Protein AF-A0A3S4MB36-F1 (afdb_monomer_lite)

Structure (mmCIF, N/CA/C/O backbone):
data_AF-A0A3S4MB36-F1
#
_entry.id   AF-A0A3S4MB36-F1
#
loop_
_atom_site.group_PDB
_atom_site.id
_atom_site.type_symbol
_atom_site.label_atom_id
_atom_site.label_alt_id
_atom_site.label_comp_id
_atom_site.label_asym_id
_atom_site.label_entity_id
_atom_site.label_seq_id
_atom_site.pdbx_PDB_ins_code
_atom_site.Cartn_x
_atom_site.Cartn_y
_atom_site.Cartn_z
_atom_site.occupancy
_atom_site.B_iso_or_equiv
_atom_site.auth_seq_id
_atom_site.auth_comp_id
_atom_site.auth_asym_id
_atom_site.auth_atom_id
_atom_site.pdbx_PDB_model_num
ATOM 1 N N . MET A 1 1 ? -26.534 14.053 32.039 1.00 58.16 1 MET A N 1
ATOM 2 C CA . MET A 1 1 ? -26.408 12.952 31.052 1.00 58.16 1 MET A CA 1
ATOM 3 C C . MET A 1 1 ? -26.616 11.624 31.773 1.00 58.16 1 MET A C 1
ATOM 5 O O . MET A 1 1 ? -25.826 11.301 32.651 1.00 58.16 1 MET A O 1
ATOM 9 N N . ASN A 1 2 ? -27.714 10.927 31.468 1.00 82.25 2 ASN A N 1
ATOM 10 C CA . ASN A 1 2 ? -28.210 9.756 32.205 1.00 82.25 2 ASN A CA 1
ATOM 11 C C . ASN A 1 2 ? -27.269 8.532 32.062 1.00 82.25 2 ASN A C 1
ATOM 13 O O . ASN A 1 2 ? -26.639 8.369 31.012 1.00 82.25 2 ASN A O 1
ATOM 17 N N . SER A 1 3 ? -27.167 7.673 33.082 1.00 80.88 3 SER A N 1
ATOM 18 C CA . SER A 1 3 ? -26.249 6.514 33.123 1.00 80.88 3 SER A CA 1
ATOM 19 C C . SER A 1 3 ? -26.462 5.550 31.948 1.00 80.88 3 SER A C 1
ATOM 21 O O . SER A 1 3 ? -25.500 5.084 31.339 1.00 80.88 3 SER A O 1
ATOM 23 N N . TYR A 1 4 ? -27.720 5.365 31.539 1.00 85.19 4 TYR A N 1
ATOM 24 C CA . TYR A 1 4 ? -28.105 4.585 30.358 1.00 85.19 4 TYR A CA 1
ATOM 25 C C . TYR A 1 4 ? -27.467 5.104 29.056 1.00 85.19 4 TYR A C 1
ATOM 27 O O . TYR A 1 4 ? -26.977 4.334 28.232 1.00 85.19 4 TYR A O 1
ATOM 35 N N . GLN A 1 5 ? -27.391 6.428 28.887 1.00 86.88 5 GLN A N 1
ATOM 36 C CA . GLN A 1 5 ? -26.798 7.028 27.689 1.00 86.88 5 GLN A CA 1
ATOM 37 C C . GLN A 1 5 ? -25.272 6.912 27.655 1.00 86.88 5 GLN A C 1
ATOM 39 O O . GLN A 1 5 ? -24.686 6.831 26.573 1.00 86.88 5 GLN A O 1
ATOM 44 N N . LYS A 1 6 ? -24.615 6.876 28.823 1.00 83.50 6 LYS A N 1
ATOM 45 C CA . LYS A 1 6 ? -23.173 6.596 28.908 1.00 83.50 6 LYS A CA 1
ATOM 46 C C . LYS A 1 6 ? -22.878 5.155 28.485 1.00 83.50 6 LYS A C 1
ATOM 48 O O . LYS A 1 6 ? -22.005 4.950 27.646 1.00 83.50 6 LYS A O 1
ATOM 53 N N . MET A 1 7 ? -23.651 4.193 28.991 1.00 87.69 7 MET A N 1
ATOM 54 C CA . MET A 1 7 ? -23.525 2.777 28.628 1.00 87.69 7 MET A CA 1
ATOM 55 C C . MET A 1 7 ? -23.730 2.559 27.125 1.00 87.69 7 MET A C 1
ATOM 57 O O . MET A 1 7 ? -22.871 1.975 26.468 1.00 87.69 7 MET A O 1
ATOM 61 N N . MET A 1 8 ? -24.800 3.118 26.552 1.00 89.06 8 MET A N 1
ATOM 62 C CA . MET A 1 8 ? -25.075 2.984 25.119 1.00 89.06 8 MET A CA 1
ATOM 63 C C . MET A 1 8 ? -23.978 3.582 24.231 1.00 89.06 8 MET A C 1
ATOM 65 O O . MET A 1 8 ? -23.653 2.993 23.200 1.00 89.06 8 MET A O 1
ATOM 69 N N . LYS A 1 9 ? -23.350 4.700 24.629 1.00 88.31 9 LYS A N 1
ATOM 70 C CA . LYS A 1 9 ? -22.194 5.271 23.907 1.00 88.31 9 LYS A CA 1
ATOM 71 C C . LYS A 1 9 ? -20.978 4.345 23.910 1.00 88.31 9 LYS A C 1
ATOM 73 O O . LYS A 1 9 ? -20.288 4.250 22.897 1.00 88.31 9 LYS A O 1
ATOM 78 N N . VAL A 1 10 ? -20.688 3.701 25.040 1.00 87.50 10 VAL A N 1
ATOM 79 C CA . VAL A 1 10 ? -19.565 2.756 25.146 1.00 87.50 10 VAL A CA 1
ATOM 80 C C . VAL A 1 10 ? -19.843 1.526 24.289 1.00 87.50 10 VAL A C 1
ATOM 82 O O . VAL A 1 10 ? -18.992 1.125 23.500 1.00 87.50 10 VAL A O 1
ATOM 85 N N . LEU A 1 11 ? -21.062 0.993 24.366 1.00 86.19 11 LEU A N 1
ATOM 86 C CA . LEU A 1 11 ? -21.459 -0.215 23.650 1.00 86.19 11 LEU A CA 1
ATOM 87 C C . LEU A 1 11 ? -21.473 -0.007 22.130 1.00 86.19 11 LEU A C 1
ATOM 89 O O . LEU A 1 11 ? -20.954 -0.837 21.394 1.00 86.19 11 LEU A O 1
ATOM 93 N N . THR A 1 12 ? -21.961 1.140 21.645 1.00 86.38 12 THR A N 1
ATOM 94 C CA . THR A 1 12 ? -21.888 1.477 20.208 1.00 86.38 12 THR A CA 1
ATOM 95 C C . THR A 1 12 ? -20.459 1.703 19.714 1.00 86.38 12 THR A C 1
ATOM 97 O O . THR A 1 12 ? -20.158 1.364 18.570 1.00 86.38 12 THR A O 1
ATOM 100 N N . LYS A 1 13 ? -19.556 2.246 20.542 1.00 84.25 13 LYS A N 1
ATOM 101 C CA . LYS A 1 13 ? -18.128 2.351 20.194 1.00 84.25 13 LYS A CA 1
ATOM 102 C C . LYS A 1 13 ? -17.454 0.980 20.136 1.00 84.25 13 LYS A C 1
ATOM 104 O O . LYS A 1 13 ? -16.748 0.704 19.172 1.00 84.25 13 LYS A O 1
ATOM 109 N N . ALA A 1 14 ? -17.712 0.125 21.124 1.00 84.31 14 ALA A N 1
ATOM 110 C CA . ALA A 1 14 ? -17.191 -1.237 21.160 1.00 84.31 14 ALA A CA 1
ATOM 111 C C . ALA A 1 14 ? -17.718 -2.068 19.979 1.00 84.31 14 ALA A C 1
ATOM 113 O O . ALA A 1 14 ? -16.935 -2.702 19.281 1.00 84.31 14 ALA A O 1
ATOM 114 N N . ALA A 1 15 ? -19.018 -1.975 19.677 1.00 84.19 15 ALA A N 1
ATOM 115 C CA . ALA A 1 15 ? -19.628 -2.647 18.534 1.00 84.19 15 ALA A CA 1
ATOM 116 C C . ALA A 1 15 ? -18.957 -2.251 17.210 1.00 84.19 15 ALA A C 1
ATOM 118 O O . ALA A 1 15 ? -18.626 -3.122 16.415 1.00 84.19 15 ALA A O 1
ATOM 119 N N . LYS A 1 16 ? -18.666 -0.960 16.991 1.00 78.50 16 LYS A N 1
ATOM 120 C CA . LYS A 1 16 ? -17.929 -0.503 15.797 1.00 78.50 16 LYS A CA 1
ATOM 121 C C . LYS A 1 16 ? -16.519 -1.086 15.686 1.00 78.50 16 LYS A C 1
ATOM 123 O O . LYS A 1 16 ? -16.062 -1.290 14.570 1.00 78.50 16 LYS A O 1
ATOM 128 N N . SER A 1 17 ? -15.851 -1.342 16.809 1.00 75.06 17 SER A N 1
ATOM 129 C CA . SER A 1 17 ? -14.518 -1.958 16.831 1.00 75.06 17 SER A CA 1
ATOM 130 C C . SER A 1 17 ? -14.551 -3.473 16.617 1.00 75.06 17 SER A C 1
ATOM 132 O O . SER A 1 17 ? -13.537 -4.044 16.235 1.00 75.06 17 SER A O 1
ATOM 134 N N . LEU A 1 18 ? -15.692 -4.114 16.888 1.00 77.88 18 LEU A N 1
ATOM 135 C CA . LEU A 1 18 ? -15.920 -5.542 16.654 1.00 77.88 18 LEU A CA 1
ATOM 136 C C . LEU A 1 18 ? -16.365 -5.837 15.218 1.00 77.88 18 LEU A C 1
ATOM 138 O O . LEU A 1 18 ? -16.304 -6.987 14.788 1.00 77.88 18 LEU A O 1
ATOM 142 N N . LEU A 1 19 ? -16.836 -4.827 14.476 1.00 76.81 19 LEU A N 1
ATOM 143 C CA . LEU A 1 19 ? -17.163 -5.011 13.068 1.00 76.81 19 LEU A CA 1
ATOM 144 C C . LEU A 1 19 ? -15.893 -5.384 12.291 1.00 76.81 19 LEU A C 1
ATOM 146 O O . LEU A 1 19 ? -14.862 -4.725 12.453 1.00 76.81 19 LEU A O 1
ATOM 150 N N . PRO A 1 20 ? -15.966 -6.394 11.407 1.00 69.81 20 PRO A N 1
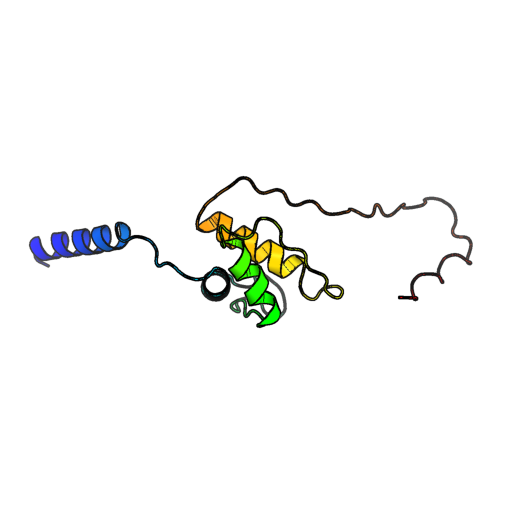ATOM 151 C CA . PRO A 1 20 ? -14.838 -6.734 10.563 1.00 69.81 20 PRO A CA 1
ATOM 152 C C . PRO A 1 20 ? -14.467 -5.526 9.687 1.00 69.81 20 PRO A C 1
ATOM 154 O O . PRO A 1 20 ? -15.359 -4.795 9.231 1.00 69.81 20 PRO A O 1
ATOM 157 N N . PRO A 1 21 ? -13.167 -5.302 9.429 1.00 70.56 21 PRO A N 1
ATOM 158 C CA . PRO A 1 21 ? -12.730 -4.221 8.561 1.00 70.56 21 PRO A CA 1
ATOM 159 C C . PRO A 1 21 ? -13.383 -4.366 7.183 1.00 70.56 21 PRO A C 1
ATOM 161 O O . PRO A 1 21 ? -13.561 -5.471 6.660 1.00 70.56 21 PRO A O 1
ATOM 164 N N . LYS A 1 22 ? -13.778 -3.234 6.590 1.00 71.19 22 LYS A N 1
ATOM 165 C CA . LYS A 1 22 ? -14.404 -3.227 5.264 1.00 71.19 22 LYS A CA 1
ATOM 166 C C . LYS A 1 22 ? -13.452 -3.867 4.253 1.00 71.19 22 LYS A C 1
ATOM 168 O O . LYS A 1 22 ? -12.315 -3.423 4.111 1.00 71.19 22 LYS A O 1
ATOM 173 N N . LYS A 1 23 ? -13.942 -4.870 3.518 1.00 70.38 23 LYS A N 1
ATOM 174 C CA . LYS A 1 23 ? -13.228 -5.443 2.372 1.00 70.38 23 LYS A CA 1
ATOM 175 C C . LYS A 1 23 ? -13.135 -4.373 1.287 1.00 70.38 23 LYS A C 1
ATOM 177 O O . LYS A 1 23 ? -14.127 -4.066 0.632 1.00 70.38 23 LYS A O 1
ATOM 182 N N . GLN A 1 24 ? -11.957 -3.791 1.141 1.00 79.31 24 GLN A N 1
ATOM 183 C CA . GLN A 1 24 ? -11.633 -2.790 0.131 1.00 79.31 24 GLN A CA 1
ATOM 184 C C . GLN A 1 24 ? -10.525 -3.329 -0.767 1.00 79.31 24 GLN A C 1
ATOM 186 O O . GLN A 1 24 ? -9.750 -4.190 -0.346 1.00 79.31 24 GLN A O 1
ATOM 191 N N . LYS A 1 25 ? -10.467 -2.861 -2.016 1.00 85.62 25 LYS A N 1
ATOM 192 C CA . LYS A 1 25 ? -9.382 -3.264 -2.909 1.00 85.62 25 LYS A CA 1
ATOM 193 C C . LYS A 1 25 ? -8.072 -2.620 -2.437 1.00 85.62 25 LYS A C 1
ATOM 195 O O . LYS A 1 25 ? -8.112 -1.506 -1.909 1.00 85.62 25 LYS A O 1
ATOM 200 N N . PRO A 1 26 ? -6.916 -3.265 -2.651 1.00 87.19 26 PRO A N 1
ATOM 201 C CA . PRO A 1 26 ? -5.636 -2.704 -2.232 1.00 87.19 26 PRO A CA 1
ATOM 202 C C . PRO A 1 26 ? -5.346 -1.315 -2.805 1.00 87.19 26 PRO A C 1
ATOM 204 O O . PRO A 1 26 ? -4.849 -0.455 -2.082 1.00 87.19 26 PRO A O 1
ATOM 207 N N . ALA A 1 27 ? -5.715 -1.053 -4.064 1.00 87.69 27 ALA A N 1
ATOM 208 C CA . ALA A 1 27 ? -5.548 0.272 -4.661 1.00 87.69 27 ALA A CA 1
ATOM 209 C C . ALA A 1 27 ? -6.399 1.338 -3.949 1.00 87.69 27 ALA A C 1
ATOM 211 O O . ALA A 1 27 ? -5.892 2.408 -3.629 1.00 87.69 27 ALA A O 1
ATOM 212 N N . ASP A 1 28 ? -7.656 1.021 -3.626 1.00 89.56 28 ASP A N 1
ATOM 213 C CA . ASP A 1 28 ? -8.556 1.944 -2.925 1.00 89.56 28 ASP A CA 1
ATOM 214 C C . ASP A 1 28 ? -8.067 2.204 -1.488 1.00 89.56 28 ASP A C 1
ATOM 216 O O . ASP A 1 28 ? -8.184 3.313 -0.969 1.00 89.56 28 ASP A O 1
ATOM 220 N N . TRP A 1 29 ? -7.487 1.191 -0.834 1.00 89.62 29 TRP A N 1
ATOM 221 C CA . TRP A 1 29 ? -6.873 1.346 0.488 1.00 89.62 29 TRP A CA 1
ATOM 222 C C . TRP A 1 29 ? -5.686 2.314 0.441 1.00 89.62 29 TRP A C 1
ATOM 224 O O . TRP A 1 29 ? -5.559 3.171 1.316 1.00 89.62 29 TRP A O 1
ATOM 234 N N . VAL A 1 30 ? -4.837 2.197 -0.581 1.00 88.06 30 VAL A N 1
ATOM 235 C CA . VAL A 1 30 ? -3.667 3.063 -0.779 1.00 88.06 30 VAL A CA 1
ATOM 236 C C . VAL A 1 30 ? -4.091 4.518 -0.963 1.00 88.06 30 VAL A C 1
ATOM 238 O O . VAL A 1 30 ? -3.588 5.382 -0.251 1.00 88.06 30 VAL A O 1
ATOM 241 N N . GLU A 1 31 ? -5.050 4.786 -1.849 1.00 89.38 31 GLU A N 1
ATOM 242 C CA . GLU A 1 31 ? -5.513 6.155 -2.130 1.00 89.38 31 GLU A CA 1
ATOM 243 C C . GLU A 1 31 ? -6.194 6.811 -0.916 1.00 89.38 31 GLU A C 1
ATOM 245 O O . GLU A 1 31 ? -6.173 8.032 -0.754 1.00 89.38 31 GLU A O 1
ATOM 250 N N . ASN A 1 32 ? -6.782 6.008 -0.025 1.00 87.88 32 ASN A N 1
ATOM 251 C CA . ASN A 1 32 ? -7.454 6.516 1.167 1.00 87.88 32 ASN A CA 1
ATOM 252 C C . ASN A 1 32 ? -6.521 6.753 2.359 1.00 87.88 32 ASN A C 1
ATOM 254 O O . ASN A 1 32 ? -6.787 7.679 3.131 1.00 87.88 32 ASN A O 1
ATOM 258 N N . ASN A 1 33 ? -5.477 5.932 2.519 1.00 86.25 33 ASN A N 1
ATOM 259 C CA . ASN A 1 33 ? -4.658 5.898 3.736 1.00 86.25 33 ASN A CA 1
ATOM 260 C C . ASN A 1 33 ? -3.238 6.449 3.557 1.00 86.25 33 ASN A C 1
ATOM 262 O O . ASN A 1 33 ? -2.626 6.832 4.552 1.00 86.25 33 ASN A O 1
ATOM 266 N N . LEU A 1 34 ? -2.700 6.484 2.333 1.00 86.44 34 LEU A N 1
ATOM 267 C CA . LEU A 1 34 ? -1.335 6.948 2.090 1.00 86.44 34 LEU A CA 1
ATOM 268 C 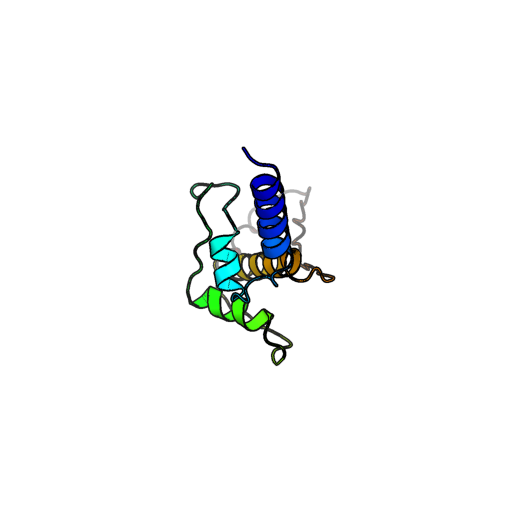C . LEU A 1 34 ? -1.306 8.417 1.664 1.00 86.44 34 LEU A C 1
ATOM 270 O O . LEU A 1 34 ? -2.077 8.875 0.818 1.00 86.44 34 LEU A O 1
ATOM 274 N N . VAL A 1 35 ? -0.365 9.141 2.26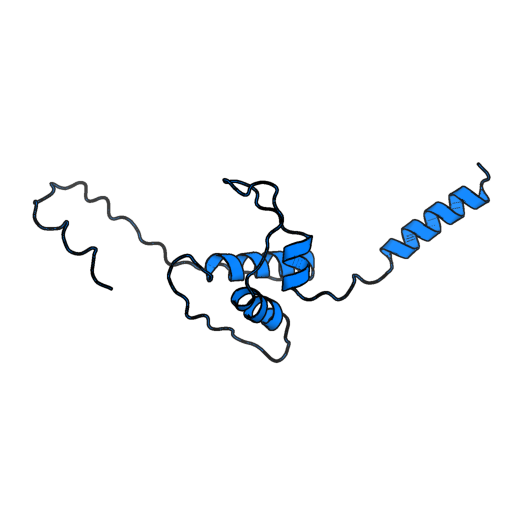0 1.00 86.81 35 VAL A N 1
ATOM 275 C CA . VAL A 1 35 ? -0.086 10.556 2.016 1.00 86.81 35 VAL A CA 1
ATOM 276 C C . VAL A 1 35 ? 1.395 10.688 1.695 1.00 86.81 35 VAL A C 1
ATOM 278 O O . VAL A 1 35 ? 2.220 9.989 2.289 1.00 86.81 35 VAL A O 1
ATOM 281 N N . PHE A 1 36 ? 1.738 11.569 0.759 1.00 82.62 36 PHE A N 1
ATOM 282 C CA . PHE A 1 36 ? 3.138 11.837 0.448 1.00 82.62 36 PHE A CA 1
ATOM 283 C C . PHE A 1 36 ? 3.821 12.555 1.625 1.00 82.62 36 PHE A C 1
ATOM 285 O O . PHE A 1 36 ? 3.337 13.609 2.053 1.00 82.62 36 PHE A O 1
ATOM 292 N N . PRO A 1 37 ? 4.927 12.004 2.161 1.00 77.88 37 PRO A N 1
ATOM 293 C CA . PRO A 1 37 ? 5.585 12.563 3.339 1.00 77.88 37 PRO A CA 1
ATOM 294 C C . PRO A 1 37 ? 6.428 13.807 3.032 1.00 77.88 37 PRO A C 1
ATOM 296 O O . PRO A 1 37 ? 6.618 14.629 3.925 1.00 77.88 37 PRO A O 1
ATOM 299 N N . ASP A 1 38 ? 6.925 13.949 1.800 1.00 75.19 38 ASP A N 1
ATOM 300 C CA . ASP A 1 38 ? 7.880 14.988 1.395 1.00 75.19 38 ASP A CA 1
ATOM 301 C C . ASP A 1 38 ? 7.762 15.301 -0.115 1.00 75.19 38 ASP A C 1
ATOM 303 O O . ASP A 1 38 ? 7.189 14.507 -0.872 1.00 75.19 38 ASP A O 1
ATOM 307 N N . GLY A 1 39 ? 8.302 16.443 -0.549 1.00 79.56 39 GLY A N 1
ATOM 308 C CA . GLY A 1 39 ? 8.301 16.942 -1.931 1.00 79.56 39 GLY A CA 1
ATOM 309 C C . GLY A 1 39 ? 7.200 17.963 -2.248 1.00 79.56 39 GLY A C 1
ATOM 310 O O . GLY A 1 39 ? 6.433 18.376 -1.385 1.00 79.56 39 GLY A O 1
ATOM 311 N N . GLU A 1 40 ? 7.085 18.359 -3.521 1.00 75.81 40 GLU A N 1
ATOM 312 C CA . GLU A 1 40 ? 6.084 19.347 -3.982 1.00 75.81 40 GLU A CA 1
ATOM 313 C C . GLU A 1 40 ? 4.630 18.903 -3.737 1.00 75.81 40 GLU A C 1
ATOM 315 O O . GLU A 1 40 ? 3.728 19.727 -3.616 1.00 75.81 40 GLU A O 1
ATOM 320 N N . LEU A 1 41 ? 4.405 17.589 -3.641 1.00 76.25 41 LEU A N 1
ATOM 321 C CA . LEU A 1 41 ? 3.097 16.972 -3.403 1.00 76.25 41 LEU A CA 1
ATOM 322 C C . LEU A 1 41 ? 2.885 16.571 -1.933 1.00 76.25 41 LEU A C 1
ATOM 324 O O . LEU A 1 41 ? 1.977 15.792 -1.634 1.00 76.25 41 LEU A O 1
ATOM 328 N N . GLN A 1 42 ? 3.711 17.072 -1.011 1.00 81.19 42 GLN A N 1
ATOM 329 C CA . GLN A 1 42 ? 3.602 16.769 0.414 1.00 81.19 42 GLN A CA 1
ATOM 330 C C . GLN A 1 42 ? 2.189 17.057 0.947 1.00 81.19 42 GLN A C 1
ATOM 332 O O . GLN A 1 42 ? 1.576 18.081 0.649 1.00 81.19 42 GLN A O 1
ATOM 337 N N . GLY A 1 43 ? 1.654 16.132 1.746 1.00 78.94 43 GLY A N 1
ATOM 338 C CA . GLY A 1 43 ? 0.320 16.267 2.339 1.00 78.94 43 GLY A CA 1
ATOM 339 C C . GLY A 1 43 ? -0.837 15.912 1.401 1.00 78.94 43 GLY A C 1
ATOM 340 O O . GLY A 1 43 ? -1.973 15.784 1.864 1.00 78.94 43 GLY A O 1
ATOM 341 N N . GLN A 1 44 ? -0.578 15.683 0.110 1.00 82.81 44 GLN A N 1
ATOM 342 C CA . GLN A 1 44 ? -1.590 15.167 -0.807 1.00 82.81 44 GLN A CA 1
ATOM 343 C C . GLN A 1 44 ? -1.746 13.654 -0.661 1.00 82.81 44 GLN A C 1
ATOM 345 O O . GLN A 1 44 ? -0.793 12.917 -0.387 1.00 82.81 44 GLN A O 1
ATOM 350 N N . LYS A 1 45 ? -2.978 13.185 -0.869 1.00 85.25 45 LYS A N 1
ATOM 351 C CA . LYS A 1 45 ? -3.264 11.755 -0.959 1.00 85.25 45 LYS A CA 1
ATOM 352 C C . LYS A 1 45 ? -2.618 11.177 -2.208 1.00 85.25 45 LYS A C 1
ATOM 354 O O . LYS A 1 45 ? -2.594 11.818 -3.260 1.00 85.25 45 LYS A O 1
ATOM 359 N N . VAL A 1 46 ? -2.138 9.946 -2.093 1.00 85.12 46 VAL A N 1
ATOM 360 C CA . VAL A 1 46 ? -1.647 9.197 -3.248 1.00 85.12 46 VAL A CA 1
ATOM 361 C C . VAL A 1 46 ? -2.805 9.000 -4.228 1.00 85.12 46 VAL A C 1
ATOM 363 O O . VAL A 1 46 ? -3.849 8.480 -3.850 1.00 85.12 46 VAL A O 1
ATOM 366 N N . ASN A 1 47 ? -2.620 9.403 -5.483 1.00 86.25 47 ASN A N 1
ATOM 367 C CA . ASN A 1 47 ? -3.544 9.103 -6.573 1.00 86.25 47 ASN A CA 1
ATOM 368 C C . ASN A 1 47 ? -2.843 8.163 -7.555 1.00 86.25 47 ASN A C 1
ATOM 370 O O . ASN A 1 47 ? -1.771 8.494 -8.068 1.00 86.25 47 ASN A O 1
ATOM 374 N N . LEU A 1 48 ? -3.411 6.979 -7.781 1.00 86.44 48 LEU A N 1
ATOM 375 C CA . LEU A 1 48 ? -2.798 5.959 -8.624 1.00 86.44 48 LEU A CA 1
ATOM 376 C C . LEU A 1 48 ? -3.334 6.056 -10.049 1.00 86.44 48 LEU A C 1
ATOM 378 O O . LEU A 1 48 ? -4.542 6.135 -10.280 1.00 86.44 48 LEU A O 1
ATOM 382 N N . PHE A 1 49 ? -2.442 5.933 -11.027 1.00 87.44 49 PHE A N 1
ATOM 383 C CA . PHE A 1 49 ? -2.865 5.750 -12.412 1.00 87.44 49 PHE A CA 1
ATOM 384 C C . PHE A 1 49 ? -3.486 4.365 -12.612 1.00 87.44 49 PHE A C 1
ATOM 386 O O . PHE A 1 49 ? -3.119 3.398 -11.943 1.00 87.44 49 PHE A O 1
ATOM 393 N N . GLU A 1 50 ? -4.386 4.228 -13.584 1.00 85.75 50 GLU A N 1
ATOM 394 C CA . GLU A 1 50 ? -5.118 2.977 -13.829 1.00 85.75 50 GLU A CA 1
ATOM 395 C C . GLU A 1 50 ? -4.191 1.774 -14.082 1.00 85.75 50 GLU A C 1
ATOM 397 O O . GLU A 1 50 ? -4.405 0.680 -13.552 1.00 85.75 50 GLU A O 1
ATOM 402 N N . PHE A 1 51 ? -3.074 2.004 -14.777 1.00 86.06 51 PHE A N 1
ATOM 403 C CA . PHE A 1 51 ? -2.047 0.989 -15.011 1.00 86.06 51 PHE A CA 1
ATOM 404 C C . PHE A 1 51 ? -1.298 0.559 -13.734 1.00 86.06 51 PHE A C 1
ATOM 406 O O . PHE A 1 51 ? -0.762 -0.547 -13.687 1.00 86.06 51 PHE A O 1
ATOM 413 N N . GLN A 1 52 ? -1.259 1.396 -12.691 1.00 87.12 52 GLN A N 1
ATOM 414 C CA . GLN A 1 52 ? -0.697 1.053 -11.377 1.00 87.12 52 GLN A CA 1
ATOM 415 C C . GLN A 1 52 ? -1.722 0.309 -10.514 1.00 87.12 52 GLN A C 1
ATOM 417 O O . GLN A 1 52 ? -1.348 -0.583 -9.753 1.00 87.12 52 GLN A O 1
ATOM 422 N N . LYS A 1 53 ? -3.021 0.620 -10.653 1.00 89.88 53 LYS A N 1
ATOM 423 C CA . LYS A 1 53 ? -4.094 -0.012 -9.865 1.00 89.88 53 LYS A CA 1
ATOM 424 C C . LYS A 1 53 ? -4.200 -1.509 -10.129 1.00 89.88 53 LYS A C 1
ATOM 426 O O . LYS A 1 53 ? -4.388 -2.283 -9.192 1.00 89.88 53 LYS A O 1
ATOM 431 N N . LYS A 1 54 ? -4.069 -1.933 -11.390 1.00 88.69 54 LYS A N 1
ATOM 432 C CA . LYS A 1 54 ? -4.179 -3.349 -11.769 1.00 88.69 54 LYS A CA 1
ATOM 433 C C . LYS A 1 54 ? -3.201 -4.266 -11.009 1.00 88.69 54 LYS A C 1
ATOM 435 O O . LYS A 1 54 ? -3.687 -5.164 -10.323 1.00 88.69 54 LYS A O 1
ATOM 440 N N . PRO A 1 55 ? -1.871 -4.061 -11.064 1.00 88.25 55 PRO A N 1
ATOM 441 C CA . PRO A 1 55 ? -0.933 -4.932 -10.359 1.00 88.25 55 PRO A CA 1
ATOM 442 C C . PRO A 1 55 ? -1.074 -4.869 -8.834 1.00 88.25 55 PRO A C 1
ATOM 444 O O . PRO A 1 55 ? -0.902 -5.890 -8.176 1.00 88.25 55 PRO A O 1
ATOM 447 N N . ILE A 1 56 ? -1.444 -3.711 -8.276 1.00 89.38 56 ILE A N 1
ATOM 448 C CA . ILE A 1 56 ? -1.711 -3.560 -6.837 1.00 89.38 56 ILE A CA 1
ATOM 449 C C . ILE A 1 56 ? -2.935 -4.392 -6.421 1.00 89.38 56 ILE A C 1
ATOM 451 O O . ILE A 1 56 ? -2.912 -5.061 -5.396 1.00 89.38 56 ILE A O 1
ATOM 455 N N . ASN A 1 57 ? -4.001 -4.405 -7.223 1.00 90.44 57 ASN A N 1
ATOM 456 C CA . ASN A 1 57 ? -5.198 -5.194 -6.924 1.00 90.44 57 ASN A CA 1
ATOM 457 C C . ASN A 1 57 ? -4.989 -6.699 -7.126 1.00 90.44 57 ASN A C 1
ATOM 459 O O . ASN A 1 57 ? -5.565 -7.500 -6.391 1.00 90.44 57 ASN A O 1
ATOM 463 N N . ASP A 1 58 ? -4.161 -7.088 -8.095 1.00 89.94 58 ASP A N 1
ATOM 464 C CA . ASP A 1 58 ? -3.870 -8.495 -8.372 1.00 89.94 58 ASP A CA 1
ATOM 465 C C . ASP A 1 58 ? -2.992 -9.141 -7.276 1.00 89.94 58 ASP A C 1
ATOM 467 O O . ASP A 1 58 ? -2.940 -10.368 -7.198 1.00 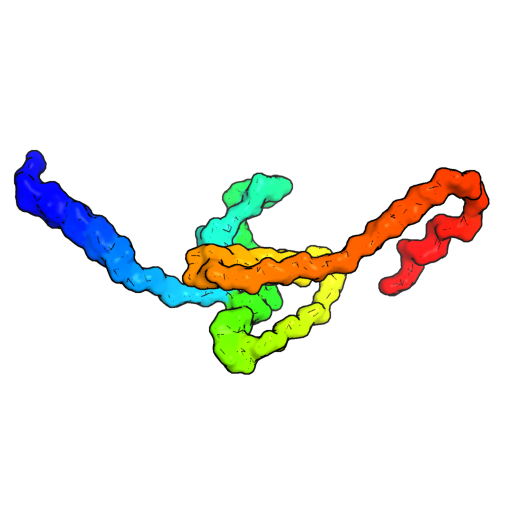89.94 58 ASP A O 1
ATOM 471 N N . ILE A 1 59 ? -2.364 -8.361 -6.381 1.00 87.88 59 ILE A N 1
ATOM 472 C CA . ILE A 1 59 ? -1.474 -8.896 -5.334 1.00 87.88 59 ILE A CA 1
ATOM 473 C C . ILE A 1 59 ? -2.195 -9.698 -4.244 1.00 87.88 59 ILE A C 1
ATOM 475 O O . ILE A 1 59 ? -1.604 -10.585 -3.635 1.00 87.88 59 ILE A O 1
ATOM 479 N N . VAL A 1 60 ? -3.478 -9.412 -4.007 1.00 87.19 60 VAL A N 1
ATOM 480 C CA . VAL A 1 60 ? -4.316 -10.149 -3.043 1.00 87.19 60 VAL A CA 1
ATOM 481 C C . VAL A 1 60 ? -5.082 -11.298 -3.691 1.00 87.19 60 VAL A C 1
ATOM 483 O O . VAL A 1 60 ? -5.847 -11.990 -3.021 1.00 87.19 60 VAL A O 1
ATOM 486 N N . ASN A 1 61 ? -4.935 -11.493 -5.004 1.00 88.44 61 ASN A N 1
ATOM 487 C CA . ASN A 1 61 ? -5.649 -12.543 -5.708 1.00 88.44 61 ASN A CA 1
ATOM 488 C C . ASN A 1 61 ? -5.027 -13.909 -5.369 1.00 88.44 61 ASN A C 1
ATOM 490 O O . ASN A 1 61 ? -3.893 -14.167 -5.772 1.00 88.44 61 ASN A O 1
ATOM 494 N N . PRO A 1 62 ? -5.763 -14.838 -4.727 1.00 85.31 62 PRO A N 1
ATOM 495 C CA . PRO A 1 62 ? -5.215 -16.138 -4.332 1.00 85.31 62 PRO A CA 1
ATOM 496 C C . PRO A 1 62 ? -4.807 -17.014 -5.528 1.00 85.31 62 PRO A C 1
ATOM 498 O O . PRO A 1 62 ? -4.065 -17.980 -5.364 1.00 85.31 62 PRO A O 1
ATOM 501 N N . ARG A 1 63 ? -5.275 -16.689 -6.742 1.00 91.19 63 ARG A N 1
ATOM 502 C CA . ARG A 1 63 ? -4.896 -17.388 -7.980 1.00 91.19 63 ARG A CA 1
ATOM 503 C C . ARG A 1 63 ? -3.578 -16.887 -8.574 1.00 91.19 63 ARG A C 1
ATOM 505 O O . ARG A 1 63 ? -3.044 -17.530 -9.474 1.00 91.19 63 ARG A O 1
ATOM 512 N N . VAL A 1 64 ? -3.054 -15.756 -8.103 1.00 89.31 64 VAL A N 1
ATOM 513 C CA . VAL A 1 64 ? -1.843 -15.123 -8.634 1.00 89.31 64 VAL A CA 1
ATOM 514 C C . VAL A 1 64 ? -0.693 -15.352 -7.661 1.00 89.31 64 VAL A C 1
ATOM 516 O O . VAL A 1 64 ? -0.717 -14.898 -6.525 1.00 89.31 64 VAL A O 1
ATOM 519 N N . ARG A 1 65 ? 0.344 -16.066 -8.111 1.00 88.62 65 ARG A N 1
ATOM 520 C CA . ARG A 1 65 ? 1.547 -16.346 -7.302 1.00 88.62 65 ARG A CA 1
ATOM 521 C C . ARG A 1 65 ? 2.736 -15.450 -7.635 1.00 88.62 65 ARG A C 1
ATOM 523 O O . ARG A 1 65 ? 3.621 -15.289 -6.803 1.00 88.62 65 ARG A O 1
ATOM 530 N N . LYS A 1 66 ? 2.787 -14.907 -8.853 1.00 90.19 66 LYS A N 1
ATOM 531 C CA . LYS A 1 66 ? 3.896 -14.086 -9.345 1.00 90.19 66 LYS A CA 1
ATOM 532 C C . LYS A 1 66 ? 3.358 -12.996 -10.260 1.00 90.19 66 LYS A C 1
ATOM 534 O O . LYS A 1 66 ? 2.612 -13.291 -11.189 1.00 90.19 66 LYS A O 1
ATOM 539 N N . ILE A 1 67 ? 3.782 -11.761 -10.014 1.00 89.19 67 ILE A N 1
ATOM 540 C CA . ILE A 1 67 ? 3.486 -10.598 -10.852 1.00 89.19 67 ILE A CA 1
ATOM 541 C C . ILE A 1 67 ? 4.810 -10.130 -11.455 1.00 89.19 67 ILE A C 1
ATOM 543 O O . ILE A 1 67 ? 5.779 -9.909 -10.730 1.00 89.19 67 ILE A O 1
ATOM 547 N N . VAL A 1 68 ? 4.870 -10.014 -12.782 1.00 89.56 68 VAL A N 1
ATOM 548 C CA . VAL A 1 68 ? 6.052 -9.527 -13.508 1.00 89.56 68 VAL A CA 1
ATOM 549 C C . VAL A 1 68 ? 5.693 -8.198 -14.158 1.00 89.56 68 VAL A C 1
ATOM 551 O O . VAL A 1 68 ? 4.739 -8.124 -14.926 1.00 89.56 68 VAL A O 1
ATOM 554 N N . LEU A 1 69 ? 6.452 -7.149 -13.835 1.00 88.00 69 LEU A N 1
ATOM 555 C CA . LEU A 1 69 ? 6.223 -5.792 -14.329 1.00 88.00 69 LEU A CA 1
ATOM 556 C C . LEU A 1 69 ? 7.370 -5.367 -15.245 1.00 88.00 69 LEU A C 1
ATOM 558 O O . LEU A 1 69 ? 8.512 -5.216 -14.803 1.00 88.00 69 LEU A O 1
ATOM 562 N N . MET A 1 70 ? 7.051 -5.116 -16.512 1.00 88.81 70 MET A N 1
ATOM 563 C CA . MET A 1 70 ? 7.946 -4.453 -17.454 1.00 88.81 70 MET A CA 1
ATOM 564 C C . MET A 1 70 ? 7.467 -3.013 -17.628 1.00 88.81 70 MET A C 1
ATOM 566 O O . MET A 1 70 ? 6.418 -2.763 -18.206 1.00 88.81 70 MET A O 1
AT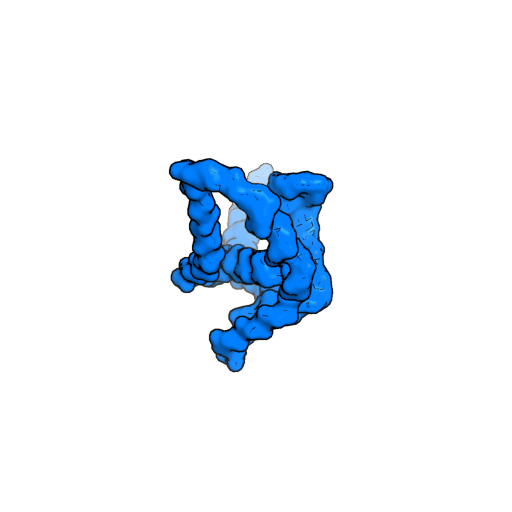OM 570 N N . SER A 1 71 ? 8.217 -2.069 -17.064 1.00 83.38 71 SER A N 1
ATOM 571 C CA . SER A 1 71 ? 7.922 -0.639 -17.151 1.00 83.38 71 SER A CA 1
ATOM 572 C C . SER A 1 71 ? 9.177 0.137 -17.518 1.00 83.38 71 SER A C 1
ATOM 574 O O . SER A 1 71 ? 10.292 -0.302 -17.205 1.00 83.38 71 SER A O 1
ATOM 576 N N . SER A 1 72 ? 8.973 1.327 -18.076 1.00 84.19 72 SER A N 1
ATOM 577 C CA . SER A 1 72 ? 10.012 2.343 -18.234 1.00 84.19 72 SER A CA 1
ATOM 578 C C . SER A 1 72 ? 10.611 2.746 -16.881 1.00 84.19 72 SER A C 1
ATOM 580 O O . SER A 1 72 ? 10.050 2.456 -15.812 1.00 84.19 72 SER A O 1
ATOM 582 N N . ALA A 1 73 ? 11.770 3.404 -16.933 1.00 78.00 73 ALA A N 1
ATOM 583 C CA . ALA A 1 73 ? 12.459 3.905 -15.752 1.00 78.00 73 ALA A CA 1
ATOM 584 C C . ALA A 1 73 ? 11.565 4.865 -14.946 1.00 78.00 73 ALA A C 1
ATOM 586 O O . ALA A 1 73 ? 10.817 5.646 -15.519 1.00 78.00 73 ALA A O 1
ATOM 587 N N . GLN A 1 74 ? 11.651 4.789 -13.613 1.00 76.56 74 GLN A N 1
ATOM 588 C CA . GLN A 1 74 ? 11.085 5.752 -12.647 1.00 76.56 74 GLN A CA 1
ATOM 589 C C . GLN A 1 74 ? 9.552 5.924 -12.594 1.00 76.56 74 GLN A C 1
ATOM 591 O O . GLN A 1 74 ? 9.071 6.627 -11.716 1.00 76.56 74 GLN A O 1
ATOM 596 N N . LEU A 1 75 ? 8.762 5.258 -13.442 1.00 77.25 75 LEU A N 1
ATOM 597 C CA . LEU A 1 75 ? 7.308 5.502 -13.488 1.00 77.25 75 LEU A CA 1
ATOM 598 C C . LEU A 1 75 ? 6.460 4.630 -12.547 1.00 77.25 75 LEU A C 1
ATOM 600 O O . LEU A 1 75 ? 5.350 5.012 -12.178 1.00 77.25 75 LEU A O 1
ATOM 604 N N . LEU A 1 76 ? 6.908 3.408 -12.235 1.00 83.38 76 LEU A N 1
ATOM 605 C CA . LEU A 1 76 ? 5.976 2.375 -11.759 1.00 83.38 76 LEU A CA 1
ATOM 606 C C . LEU A 1 76 ? 6.551 1.427 -10.709 1.00 83.38 76 LEU A C 1
ATOM 608 O O . LEU A 1 76 ? 5.937 1.258 -9.658 1.00 83.38 76 LEU A O 1
ATOM 612 N N . LYS A 1 77 ? 7.703 0.798 -10.988 1.00 86.25 77 LYS A N 1
ATOM 613 C CA . LYS A 1 77 ? 8.177 -0.391 -10.248 1.00 86.25 77 LYS A CA 1
ATOM 614 C C . LYS A 1 77 ? 8.242 -0.169 -8.736 1.00 86.25 77 LYS A C 1
ATOM 616 O O . LYS A 1 77 ? 7.649 -0.939 -7.989 1.00 86.25 77 LYS A O 1
ATOM 621 N N . THR A 1 78 ? 8.926 0.889 -8.302 1.00 86.88 78 THR A N 1
ATOM 622 C CA . THR A 1 78 ? 9.121 1.180 -6.875 1.00 86.88 78 THR A CA 1
ATOM 623 C C . THR A 1 78 ? 7.807 1.561 -6.201 1.00 86.88 78 THR A C 1
ATOM 625 O O . THR A 1 78 ? 7.469 0.992 -5.170 1.00 86.88 78 THR A O 1
ATOM 628 N N . THR A 1 79 ? 7.025 2.450 -6.817 1.00 87.38 79 THR A N 1
ATOM 629 C CA . THR A 1 79 ? 5.764 2.952 -6.253 1.00 87.38 79 THR A CA 1
ATOM 630 C C . THR A 1 79 ? 4.727 1.843 -6.079 1.00 87.38 79 THR A C 1
ATOM 632 O O . THR A 1 79 ? 4.119 1.729 -5.018 1.00 87.38 79 THR A O 1
ATOM 635 N N . VAL A 1 80 ? 4.550 0.978 -7.085 1.00 89.31 80 VAL A N 1
ATOM 636 C CA . VAL A 1 80 ? 3.618 -0.162 -7.011 1.00 89.31 80 VAL A CA 1
ATOM 637 C C . VAL A 1 80 ? 4.047 -1.161 -5.937 1.00 89.31 80 VAL A C 1
ATOM 639 O O . VAL A 1 80 ? 3.208 -1.613 -5.156 1.00 89.31 80 VAL A O 1
ATOM 642 N N . LEU A 1 81 ? 5.341 -1.484 -5.868 1.00 89.81 81 LEU A N 1
ATOM 643 C CA . LEU A 1 81 ? 5.872 -2.426 -4.883 1.00 89.81 81 LEU A CA 1
ATOM 644 C C . LEU A 1 81 ? 5.700 -1.898 -3.452 1.00 89.81 81 LEU A C 1
ATOM 646 O O . LEU A 1 81 ? 5.152 -2.596 -2.602 1.00 89.81 81 LEU A O 1
ATOM 650 N N . GLN A 1 82 ? 6.097 -0.652 -3.206 1.00 89.81 82 GLN A N 1
ATOM 651 C CA . GLN A 1 82 ? 6.048 -0.024 -1.887 1.00 89.81 82 GLN A CA 1
ATOM 652 C C . GLN A 1 82 ? 4.609 0.163 -1.381 1.00 89.81 82 GLN A C 1
ATOM 654 O O . GLN A 1 82 ? 4.303 -0.203 -0.248 1.00 89.81 82 GLN A O 1
ATOM 659 N N . ASN A 1 83 ? 3.693 0.625 -2.238 1.00 90.12 83 ASN A N 1
ATOM 660 C CA . ASN A 1 83 ? 2.276 0.756 -1.884 1.00 90.12 83 ASN A CA 1
ATOM 661 C C . ASN A 1 83 ? 1.635 -0.593 -1.535 1.00 90.12 83 ASN A C 1
ATOM 663 O O . ASN A 1 83 ? 0.827 -0.684 -0.610 1.00 90.12 83 ASN A O 1
ATOM 667 N N . SER A 1 84 ? 2.027 -1.655 -2.241 1.00 89.62 84 SER A N 1
ATOM 668 C CA . SER A 1 84 ? 1.530 -3.000 -1.955 1.00 89.62 84 SER A CA 1
ATOM 669 C C . SER A 1 84 ? 2.075 -3.551 -0.631 1.00 89.62 84 SER A C 1
ATOM 671 O O . SER A 1 84 ? 1.334 -4.175 0.126 1.00 89.62 84 SER A O 1
ATOM 673 N N . MET A 1 85 ? 3.345 -3.280 -0.313 1.00 89.75 85 MET A N 1
ATOM 674 C CA . MET A 1 85 ? 3.946 -3.632 0.981 1.00 89.75 85 MET A CA 1
ATOM 675 C C . MET A 1 85 ? 3.221 -2.950 2.146 1.00 89.75 85 MET A C 1
ATOM 677 O O . MET A 1 85 ? 2.898 -3.605 3.137 1.00 89.75 85 MET A O 1
ATOM 681 N N . TYR A 1 86 ? 2.889 -1.662 2.006 1.00 90.38 86 TYR A N 1
ATOM 682 C CA . TYR A 1 86 ? 2.124 -0.926 3.017 1.00 90.38 86 TYR A CA 1
ATOM 683 C C . TYR A 1 86 ? 0.720 -1.485 3.226 1.00 90.38 86 TYR A C 1
ATOM 685 O O . TYR A 1 86 ? 0.273 -1.601 4.368 1.00 90.38 86 TYR A O 1
ATOM 693 N N . TYR A 1 87 ? 0.051 -1.885 2.144 1.00 89.75 87 TYR A N 1
ATOM 694 C CA . TYR A 1 87 ? -1.240 -2.552 2.244 1.00 89.75 87 TYR A CA 1
ATOM 695 C C . TYR A 1 87 ? -1.152 -3.841 3.074 1.00 89.75 87 TYR A C 1
ATOM 697 O O . TYR A 1 87 ? -1.991 -4.059 3.950 1.00 89.75 87 TYR A O 1
A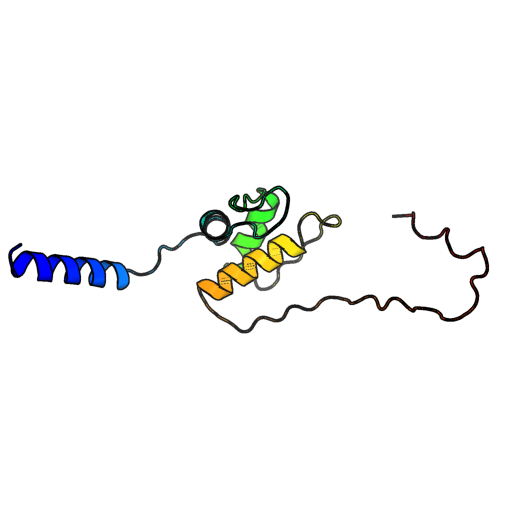TOM 705 N N . PHE A 1 88 ? -0.139 -4.681 2.834 1.00 89.00 88 PHE A N 1
ATOM 706 C CA . PHE A 1 88 ? 0.056 -5.898 3.623 1.00 89.00 88 PHE A CA 1
ATOM 707 C C . PHE A 1 88 ? 0.439 -5.591 5.066 1.00 89.00 88 PHE A C 1
ATOM 709 O O . PHE A 1 88 ? -0.130 -6.181 5.973 1.00 89.00 88 PHE A O 1
ATOM 716 N N . LEU A 1 89 ? 1.323 -4.622 5.304 1.00 88.44 89 LEU A N 1
ATOM 717 C CA . LEU A 1 89 ? 1.718 -4.239 6.660 1.00 88.44 89 LEU A CA 1
ATOM 718 C C . LEU A 1 89 ? 0.514 -3.845 7.533 1.00 88.44 89 LEU A C 1
ATOM 720 O O . LEU A 1 89 ? 0.490 -4.161 8.719 1.00 88.44 89 LEU A O 1
ATOM 724 N N . ALA A 1 90 ? -0.479 -3.171 6.952 1.00 87.50 90 ALA A N 1
ATOM 725 C CA . ALA A 1 90 ? -1.656 -2.714 7.682 1.00 87.50 90 ALA A CA 1
ATOM 726 C C . ALA A 1 90 ? -2.770 -3.763 7.817 1.00 87.50 90 ALA A C 1
ATOM 728 O O . ALA A 1 90 ? -3.481 -3.756 8.820 1.00 87.50 90 ALA A O 1
ATOM 729 N N . ASN A 1 91 ? -2.970 -4.614 6.805 1.00 85.69 91 ASN A N 1
ATOM 730 C CA . ASN A 1 91 ? -4.116 -5.531 6.766 1.00 85.69 91 ASN A CA 1
ATOM 731 C C . ASN A 1 91 ? -3.767 -6.976 7.149 1.00 85.69 91 ASN A C 1
ATOM 733 O O . ASN A 1 91 ? -4.619 -7.660 7.710 1.00 85.69 91 ASN A O 1
ATOM 737 N N . ASP A 1 92 ? -2.559 -7.444 6.831 1.00 83.81 92 ASP A N 1
ATOM 738 C CA . ASP A 1 92 ? -2.090 -8.804 7.119 1.00 83.81 92 ASP A CA 1
ATOM 739 C C . ASP A 1 92 ? -0.546 -8.834 7.181 1.00 83.81 92 ASP A C 1
ATOM 741 O O . ASP A 1 92 ? 0.125 -9.067 6.160 1.00 83.81 92 ASP A O 1
ATOM 745 N N . PRO A 1 93 ? 0.040 -8.499 8.348 1.00 80.81 93 PRO A N 1
ATOM 746 C CA . PRO A 1 93 ? 1.479 -8.360 8.497 1.00 80.81 93 PRO A CA 1
ATOM 747 C C . PRO A 1 93 ? 2.157 -9.722 8.329 1.00 80.81 93 PRO A C 1
ATOM 749 O O . PRO A 1 93 ? 2.169 -10.569 9.218 1.00 80.81 93 PRO A O 1
ATOM 752 N N . SER A 1 94 ? 2.754 -9.907 7.159 1.00 78.94 94 SER A N 1
ATOM 753 C CA . SER A 1 94 ? 3.527 -11.084 6.779 1.00 78.94 94 SER A CA 1
ATOM 754 C C . SER A 1 94 ? 5.003 -10.734 6.605 1.00 78.94 94 SER A C 1
ATOM 756 O O . SER A 1 94 ? 5.384 -9.564 6.517 1.00 78.94 94 SER A O 1
ATOM 758 N N . ASN A 1 95 ? 5.855 -11.758 6.541 1.00 86.50 95 ASN A N 1
ATOM 759 C CA . ASN A 1 95 ? 7.279 -11.567 6.286 1.00 86.50 95 ASN A CA 1
ATOM 760 C C . ASN A 1 95 ? 7.495 -11.037 4.863 1.00 86.50 95 ASN A C 1
ATOM 762 O O . ASN A 1 95 ? 7.140 -11.693 3.884 1.00 86.50 95 ASN A O 1
ATOM 766 N N . GLN A 1 96 ? 8.118 -9.864 4.757 1.00 87.75 96 GLN A N 1
ATOM 767 C CA . GLN A 1 96 ? 8.395 -9.189 3.491 1.00 87.75 96 GLN A CA 1
ATOM 768 C C . GLN A 1 96 ? 9.898 -8.943 3.342 1.00 87.75 96 GLN A C 1
ATOM 770 O O . GLN A 1 96 ? 10.568 -8.551 4.295 1.00 87.75 96 GLN A O 1
ATOM 775 N N . ILE A 1 97 ? 10.428 -9.157 2.135 1.00 87.56 97 ILE A N 1
ATOM 776 C CA . ILE A 1 97 ? 11.827 -8.877 1.788 1.00 87.56 97 ILE A CA 1
ATOM 777 C C . ILE A 1 97 ? 11.846 -7.960 0.568 1.00 87.56 97 ILE A C 1
ATOM 779 O O . ILE A 1 97 ? 11.227 -8.256 -0.455 1.00 87.56 97 ILE A O 1
ATOM 783 N N . PHE A 1 98 ? 12.594 -6.863 0.670 1.00 86.44 98 PHE A N 1
ATOM 784 C CA . PHE A 1 98 ? 12.899 -5.980 -0.448 1.00 86.44 98 PHE A CA 1
ATOM 785 C C . PHE A 1 98 ? 14.350 -6.204 -0.878 1.00 86.44 98 PHE A C 1
ATOM 787 O O . PHE A 1 98 ? 15.277 -5.938 -0.115 1.00 86.44 98 PHE A O 1
ATOM 794 N N . ALA A 1 99 ? 14.550 -6.695 -2.100 1.00 85.31 99 ALA A N 1
ATOM 795 C CA . ALA A 1 99 ? 15.873 -6.920 -2.669 1.00 85.31 99 ALA A CA 1
ATOM 796 C C . ALA A 1 99 ? 16.081 -5.998 -3.874 1.00 85.31 99 ALA A C 1
ATOM 798 O O . ALA A 1 99 ? 15.333 -6.054 -4.851 1.00 85.31 99 ALA A O 1
ATOM 799 N N . GLY A 1 100 ? 17.106 -5.152 -3.798 1.00 79.38 100 GLY A N 1
ATOM 800 C CA . GLY A 1 100 ? 17.533 -4.272 -4.880 1.00 79.38 100 GLY A CA 1
ATOM 801 C C . GLY A 1 100 ? 18.965 -4.583 -5.297 1.00 79.38 100 GLY A C 1
ATOM 802 O O . GLY A 1 100 ? 19.784 -4.996 -4.479 1.00 79.38 100 GLY A O 1
ATOM 803 N N . GLN A 1 101 ? 19.279 -4.367 -6.571 1.00 75.69 101 GLN A N 1
ATOM 804 C CA . GLN A 1 101 ? 20.664 -4.362 -7.036 1.00 75.69 101 GLN A CA 1
ATOM 805 C C . GLN A 1 101 ? 21.301 -3.035 -6.609 1.00 75.69 101 GLN A C 1
ATOM 807 O O . GLN A 1 101 ? 20.835 -1.967 -7.010 1.00 75.69 101 GLN A O 1
ATOM 812 N N . ARG A 1 102 ? 22.347 -3.088 -5.780 1.00 70.06 102 ARG A N 1
ATOM 813 C CA . ARG A 1 102 ? 23.143 -1.910 -5.423 1.00 70.06 102 ARG A CA 1
ATOM 814 C C . ARG A 1 102 ? 24.294 -1.802 -6.418 1.00 70.06 102 ARG A C 1
ATOM 816 O O . ARG A 1 102 ? 25.121 -2.702 -6.484 1.00 70.06 102 ARG A O 1
ATOM 823 N N . GLN A 1 103 ? 24.360 -0.717 -7.186 1.00 58.41 103 GLN A N 1
ATOM 824 C CA . GLN A 1 103 ? 25.589 -0.387 -7.907 1.00 58.41 103 GLN A CA 1
ATOM 825 C C . GLN A 1 103 ? 26.566 0.243 -6.917 1.00 58.41 103 GLN A C 1
ATOM 827 O O . GLN A 1 103 ? 26.328 1.343 -6.418 1.00 58.41 103 GLN A O 1
ATOM 832 N N . GLU A 1 104 ? 27.653 -0.459 -6.611 1.00 54.47 104 GLU A N 1
ATOM 833 C CA . GLU A 1 104 ? 28.809 0.158 -5.969 1.00 54.47 104 GLU A CA 1
ATOM 834 C C . GLU A 1 104 ? 29.444 1.135 -6.958 1.00 54.47 104 GLU A C 1
ATOM 836 O O . GLU A 1 104 ? 29.906 0.759 -8.037 1.00 54.47 104 GLU A O 1
ATOM 841 N N . LEU A 1 105 ? 29.445 2.417 -6.598 1.00 48.97 105 LEU A N 1
ATOM 842 C CA . LEU A 1 105 ? 30.296 3.392 -7.256 1.00 48.97 105 LEU A CA 1
ATOM 843 C C . LEU A 1 105 ? 31.735 3.038 -6.875 1.00 48.97 105 LEU A C 1
ATOM 845 O O . LEU A 1 105 ? 32.153 3.295 -5.749 1.00 48.97 105 LEU A O 1
ATOM 849 N N . GLN A 1 106 ? 32.487 2.436 -7.797 1.00 48.91 106 GLN A N 1
ATOM 850 C CA . GLN A 1 106 ? 33.935 2.329 -7.649 1.00 48.91 106 GLN A CA 1
ATOM 851 C C . GLN A 1 106 ? 34.505 3.751 -7.668 1.00 48.91 106 GLN A C 1
ATOM 853 O O . GLN A 1 106 ? 34.685 4.353 -8.728 1.00 48.91 106 GLN A O 1
ATOM 858 N N . VAL A 1 107 ? 34.744 4.324 -6.487 1.00 52.88 107 VAL A N 1
ATOM 859 C CA . VAL A 1 107 ? 35.533 5.548 -6.350 1.00 52.88 107 VAL A CA 1
ATOM 860 C C . VAL A 1 107 ? 36.980 5.146 -6.612 1.00 52.88 107 VAL A C 1
ATOM 862 O O . VAL A 1 107 ? 37.712 4.770 -5.703 1.00 52.88 107 VAL A O 1
ATOM 865 N N . ASN A 1 108 ? 37.383 5.171 -7.882 1.00 46.88 108 ASN A N 1
ATOM 866 C CA . ASN A 1 108 ? 38.783 5.023 -8.256 1.00 46.88 108 ASN A CA 1
ATOM 867 C C . ASN A 1 108 ? 39.547 6.249 -7.743 1.00 46.88 108 ASN A C 1
ATOM 869 O O . ASN A 1 108 ? 39.617 7.284 -8.406 1.00 46.88 108 ASN A O 1
ATOM 873 N N . SER A 1 109 ? 40.147 6.134 -6.558 1.00 47.69 109 SER A N 1
ATOM 874 C CA . SER A 1 109 ? 41.252 6.985 -6.119 1.00 47.69 109 SER A CA 1
ATOM 875 C C . SER A 1 109 ? 42.480 6.672 -6.984 1.00 47.69 109 SER A C 1
ATOM 877 O O . SER A 1 109 ? 43.398 5.968 -6.573 1.00 47.69 109 SER A O 1
ATOM 879 N N . GLY A 1 110 ? 42.450 7.135 -8.232 1.00 46.12 110 GLY A N 1
ATOM 880 C CA . GLY A 1 110 ? 43.468 6.868 -9.239 1.00 46.12 110 GLY A CA 1
ATOM 881 C C . GLY A 1 110 ? 43.181 7.646 -10.519 1.00 46.12 110 GLY A C 1
ATOM 882 O O . GLY A 1 110 ? 42.303 7.272 -11.284 1.00 46.12 110 GLY A O 1
ATOM 883 N N . ARG A 1 111 ? 43.910 8.756 -10.689 1.00 41.91 111 ARG A N 1
ATOM 884 C CA . ARG A 1 111 ? 44.131 9.583 -11.896 1.00 41.91 111 ARG A CA 1
ATOM 885 C C . ARG A 1 111 ? 43.202 9.308 -13.093 1.00 41.91 111 ARG A C 1
ATOM 887 O O . ARG A 1 111 ? 43.361 8.339 -13.829 1.00 41.91 111 ARG A O 1
ATOM 894 N N . VAL A 1 112 ? 42.295 10.252 -13.329 1.00 46.78 112 VAL A N 1
ATOM 895 C CA . VAL A 1 112 ? 41.372 10.289 -14.469 1.00 46.78 112 VAL A CA 1
ATOM 896 C C . VAL A 1 112 ? 42.162 10.448 -15.779 1.00 46.78 112 VAL A C 1
ATOM 898 O O . VAL A 1 112 ? 42.804 11.474 -15.983 1.00 46.78 112 VAL A O 1
ATOM 901 N N . ASN A 1 113 ? 42.110 9.458 -16.676 1.00 36.22 113 ASN A N 1
ATOM 902 C CA . ASN A 1 113 ? 42.496 9.630 -18.081 1.00 36.22 113 ASN A CA 1
ATOM 903 C C . ASN A 1 113 ? 41.246 10.006 -18.892 1.00 36.22 113 ASN A C 1
ATOM 905 O O . ASN A 1 113 ? 40.225 9.318 -18.834 1.00 36.22 113 ASN A O 1
ATOM 909 N N . GLY A 1 114 ? 41.327 11.113 -19.634 1.00 45.91 114 GLY A N 1
ATOM 910 C CA . GLY A 1 114 ? 40.210 11.874 -20.214 1.00 45.91 114 GLY A CA 1
ATOM 911 C C . GLY A 1 114 ? 39.361 11.222 -21.315 1.00 45.91 114 GLY A C 1
ATOM 912 O O . GLY A 1 114 ? 38.715 11.951 -22.053 1.00 45.91 114 GLY A O 1
ATOM 913 N N . ASN A 1 115 ? 39.302 9.891 -21.428 1.00 45.75 115 ASN A N 1
ATOM 914 C CA . ASN A 1 115 ? 38.572 9.201 -22.506 1.00 45.75 115 ASN A CA 1
ATOM 915 C C . ASN A 1 115 ? 37.450 8.251 -22.044 1.00 45.75 115 ASN A C 1
ATOM 917 O O . ASN A 1 115 ? 36.914 7.501 -22.857 1.00 45.75 115 ASN A O 1
ATOM 921 N N . GLN A 1 116 ? 37.044 8.272 -20.769 1.00 43.56 116 GLN A N 1
ATOM 922 C CA . GLN A 1 116 ? 36.023 7.341 -20.250 1.00 43.56 116 GLN A CA 1
ATOM 923 C C . GLN A 1 116 ? 34.627 7.936 -19.988 1.00 43.56 116 GLN A C 1
ATOM 925 O O . GLN A 1 116 ? 33.723 7.197 -19.604 1.00 43.56 116 GLN A O 1
ATOM 930 N N . LEU A 1 117 ? 34.392 9.227 -20.247 1.00 43.47 117 LEU A N 1
ATOM 931 C CA . LEU A 1 117 ? 33.114 9.885 -19.915 1.00 43.47 117 LEU A CA 1
ATOM 932 C C . LEU A 1 117 ? 32.025 9.839 -21.009 1.00 43.47 117 LEU A C 1
ATOM 934 O O . LEU A 1 117 ? 30.961 10.417 -20.817 1.00 43.47 117 LEU A O 1
ATOM 938 N N . LEU A 1 118 ? 32.214 9.118 -22.121 1.00 42.19 118 LEU A N 1
ATOM 939 C CA . LEU A 1 118 ? 31.283 9.159 -23.269 1.00 42.19 118 LEU A CA 1
ATOM 940 C C . LEU A 1 118 ? 30.513 7.857 -23.566 1.00 42.19 118 LEU A C 1
ATOM 942 O O . LEU A 1 118 ? 30.078 7.646 -24.693 1.00 42.19 118 LEU A O 1
ATOM 946 N N . LYS A 1 119 ? 30.284 6.978 -22.580 1.00 45.84 119 LYS A N 1
ATOM 947 C CA . LYS A 1 119 ? 29.438 5.771 -22.771 1.00 45.84 119 LYS A CA 1
ATOM 948 C C . LYS A 1 119 ? 28.169 5.719 -21.915 1.00 45.84 119 LYS A C 1
ATOM 950 O O . LYS A 1 119 ? 27.661 4.640 -21.633 1.00 45.84 119 LYS A O 1
ATOM 955 N N . ARG A 1 120 ? 27.623 6.872 -21.518 1.00 48.09 120 ARG A N 1
ATOM 956 C CA . ARG A 1 120 ? 26.367 6.956 -20.746 1.00 48.09 120 ARG A CA 1
ATOM 957 C C . ARG A 1 120 ? 25.206 7.625 -21.490 1.00 48.09 120 ARG A C 1
ATOM 959 O O . ARG A 1 120 ? 24.389 8.278 -20.862 1.00 48.09 120 ARG A O 1
ATOM 966 N N . VAL A 1 121 ? 25.105 7.443 -22.807 1.00 42.84 121 VAL A N 1
ATOM 967 C CA . VAL A 1 121 ? 23.863 7.712 -23.555 1.00 42.84 121 VAL A CA 1
ATOM 968 C C . VAL A 1 121 ? 23.774 6.749 -24.739 1.00 42.84 121 VAL A C 1
ATOM 970 O O . VAL A 1 121 ? 24.222 7.100 -25.819 1.00 42.84 121 VAL A O 1
ATOM 973 N N . GLN A 1 122 ? 23.242 5.542 -24.556 1.00 35.16 122 GLN A N 1
ATOM 974 C CA . GLN A 1 122 ? 22.569 4.771 -25.614 1.00 35.16 122 GLN A CA 1
ATOM 975 C C . GLN A 1 122 ? 21.736 3.659 -24.937 1.00 35.16 122 GLN A C 1
ATOM 977 O O . GLN A 1 122 ? 22.317 2.730 -24.381 1.00 35.16 122 GLN A O 1
ATOM 982 N N . TYR A 1 123 ? 20.409 3.829 -25.038 1.00 41.12 123 TYR A N 1
ATOM 983 C CA . TYR A 1 123 ? 19.262 2.930 -24.787 1.00 41.12 123 TYR A CA 1
ATOM 984 C C . TYR A 1 123 ? 19.018 2.384 -23.373 1.00 41.12 123 TYR A C 1
ATOM 986 O O . TYR A 1 123 ? 19.737 1.470 -22.918 1.00 41.12 123 TYR A O 1
#

Sequence (123 aa):
MNSYQKMMKVLTKAAKSLLPPKKQKPADWVENNLVFPDGELQGQKVNLFEFQKKPINDIVNPRVRKIVLMSSAQLLKTTVLQNSMYYFLANDPSNQIFAGQRQELQVNSGRVNGNQLLKRVQY

Radius of gyration: 23.43 Å; chains: 1; bounding box: 72×37×59 Å

Secondary structure (DSSP, 8-state):
--HHHHHHHHHHHHHHHHSPPP---HHHHHHHH-B--SSTTTTPBP---HHHHHHHHHTT-TT---------TTSSHHHHHHHHHHHHHHHS-----------------S---TTSSS-S---

pLDDT: mean 77.78, std 15.6, range [35.16, 91.19]

Organism: Citrobacter koseri (NCBI:txid545)

InterPro domains:
  IPR027417 P-loop containing nucleoside triphosphate hydrolase [G3DSA:3.40.50.300] (2-109)
  IPR046453 Phage terminase large subunit GpA, ATPase domain [PF05876] (51-103)

Foldseek 3Di:
DDPVVVVVVVVVVVVVVPDDPDDDALQVVQQVPDADCDDPRHRHGDDDDPVLSVVLRCVPPPVDDDDDDDDDPPDHDVVSVVSSQVSCVPPPDDDDDDDDDDDDDPPPPDDDDPPPPPPPDDD